Protein AF-A0A914FT24-F1 (afdb_monomer_lite)

Foldseek 3Di:
DQDQPVVLVVVVVVVLVVDPDAAEALADPVVPVVLVPDDDPDPVSSVVVSCVVLRSVRDSPFDQDPVRYTYSDPDPDQPPDDPVPDAAEAEAEDLADDPVVVVVSQVVVCVVNVHDDHPYYHYHHHDPPPPPPPPDD

Structure (mmCIF, N/CA/C/O backbone):
data_AF-A0A914FT24-F1
#
_entry.id   AF-A0A914FT24-F1
#
loop_
_atom_site.group_PDB
_atom_site.id
_atom_site.type_symbol
_atom_site.label_atom_id
_atom_site.label_alt_id
_atom_site.label_comp_id
_atom_site.label_asym_id
_atom_site.label_entity_id
_atom_site.label_seq_id
_atom_site.pdbx_PDB_ins_code
_atom_site.Cartn_x
_atom_site.Cartn_y
_atom_site.Cartn_z
_atom_site.occupancy
_atom_site.B_iso_or_equiv
_atom_site.auth_seq_id
_atom_site.auth_comp_id
_atom_site.auth_asym_id
_atom_site.auth_atom_id
_atom_site.pdbx_PDB_model_num
ATOM 1 N N . MET A 1 1 ? -2.247 25.755 1.744 1.00 36.09 1 MET A N 1
ATOM 2 C CA . MET A 1 1 ? -3.068 25.179 2.828 1.00 36.09 1 MET A CA 1
ATOM 3 C C . MET A 1 1 ? -4.403 24.777 2.229 1.00 36.09 1 MET A C 1
ATOM 5 O O . MET A 1 1 ? -5.307 25.594 2.138 1.00 36.09 1 MET A O 1
ATOM 9 N N . THR A 1 2 ? -4.480 23.563 1.699 1.00 44.38 2 THR A N 1
ATOM 10 C CA . THR A 1 2 ? -5.702 22.972 1.145 1.00 44.38 2 THR A CA 1
ATOM 11 C C . THR A 1 2 ? -6.556 22.490 2.312 1.00 44.38 2 THR A C 1
ATOM 13 O O . THR A 1 2 ? -6.083 21.727 3.151 1.00 44.38 2 THR A O 1
ATOM 16 N N . SER A 1 3 ? -7.787 22.988 2.427 1.00 48.66 3 SER A N 1
ATOM 17 C CA . SER A 1 3 ? -8.718 22.543 3.461 1.00 48.66 3 SER A CA 1
ATOM 18 C C . SER A 1 3 ? -9.094 21.090 3.187 1.00 48.66 3 SER A C 1
ATOM 20 O O . SER A 1 3 ? -9.824 20.817 2.233 1.00 48.66 3 SER A O 1
ATOM 22 N N . VAL A 1 4 ? -8.600 20.165 4.008 1.00 57.50 4 VAL A N 1
ATOM 23 C CA . VAL A 1 4 ? -9.110 18.791 4.053 1.00 57.50 4 VAL A CA 1
ATOM 24 C C . VAL A 1 4 ? -10.630 18.872 4.192 1.00 57.50 4 VAL A C 1
ATOM 26 O O . VAL A 1 4 ? -11.132 19.610 5.043 1.00 57.50 4 VAL A O 1
ATOM 29 N N . ASN A 1 5 ? -11.372 18.156 3.345 1.00 66.44 5 ASN A N 1
ATOM 30 C CA . ASN A 1 5 ? -12.823 18.054 3.477 1.00 66.44 5 ASN A CA 1
ATOM 31 C C . ASN A 1 5 ? -13.134 17.374 4.822 1.00 66.44 5 ASN A C 1
ATOM 33 O O . ASN A 1 5 ? -13.057 16.150 4.946 1.00 66.44 5 ASN A O 1
ATOM 37 N N . SER A 1 6 ? -13.419 18.186 5.846 1.00 72.31 6 SER A N 1
ATOM 38 C CA . SER A 1 6 ? -13.414 17.757 7.250 1.00 72.31 6 SER A CA 1
ATOM 39 C C . SER A 1 6 ? -14.386 16.609 7.517 1.00 72.31 6 SER A C 1
ATOM 41 O O . SER A 1 6 ? -14.079 15.709 8.292 1.00 72.31 6 SER A O 1
ATOM 43 N N . LYS A 1 7 ? -15.516 16.572 6.801 1.00 76.69 7 LYS A N 1
ATOM 44 C CA . LYS A 1 7 ? -16.532 15.523 6.940 1.00 76.69 7 LYS A CA 1
ATOM 45 C C . LYS A 1 7 ? -16.073 14.168 6.398 1.00 76.69 7 LYS A C 1
ATOM 47 O O . LYS A 1 7 ? -16.328 13.142 7.027 1.00 76.69 7 LYS A O 1
ATOM 52 N N . ALA A 1 8 ? -15.394 14.150 5.248 1.00 75.06 8 ALA A N 1
ATOM 53 C CA . ALA A 1 8 ? -14.873 12.912 4.662 1.00 75.06 8 ALA A CA 1
ATOM 54 C C . ALA A 1 8 ? -13.788 12.299 5.562 1.00 75.06 8 ALA A C 1
ATOM 56 O O . ALA A 1 8 ? -13.792 11.092 5.817 1.00 75.06 8 ALA A O 1
ATOM 57 N N . TRP A 1 9 ? -12.919 13.151 6.110 1.00 79.25 9 TRP A N 1
ATOM 58 C CA . TRP A 1 9 ? -11.898 12.756 7.075 1.00 79.25 9 TRP A CA 1
ATOM 59 C C . TRP A 1 9 ? -12.497 12.189 8.366 1.00 79.25 9 TRP A C 1
ATOM 61 O O . TRP A 1 9 ? -12.145 11.082 8.769 1.00 79.25 9 TRP A O 1
ATOM 71 N N . GLU A 1 10 ? -13.447 12.891 8.987 1.00 83.06 10 GLU A N 1
ATOM 72 C CA . GLU A 1 10 ? -14.115 12.426 10.210 1.00 83.06 10 GLU A CA 1
ATOM 73 C C . GLU A 1 10 ? -14.800 11.065 10.011 1.00 83.06 10 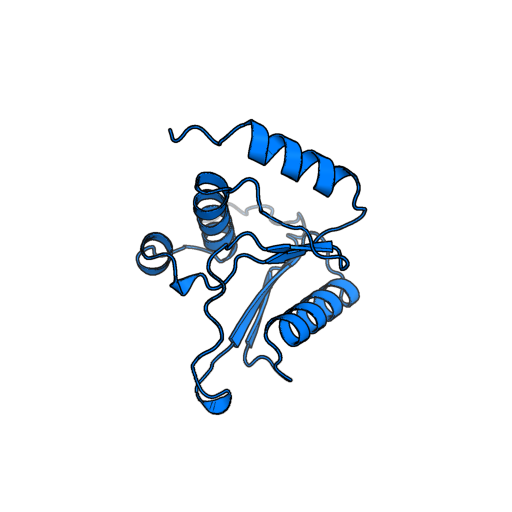GLU A C 1
ATOM 75 O O . GLU A 1 10 ? -14.657 10.165 10.843 1.00 83.06 10 GLU A O 1
ATOM 80 N N . SER A 1 11 ? -15.493 10.876 8.883 1.00 80.75 11 SER A N 1
ATOM 81 C CA . SER A 1 11 ? -16.145 9.606 8.543 1.00 80.75 11 SER A CA 1
ATOM 82 C C . SER A 1 11 ? -15.139 8.467 8.338 1.00 80.75 11 SER A C 1
ATOM 84 O O . SER A 1 11 ? -15.346 7.345 8.807 1.00 80.75 11 SER A O 1
ATOM 86 N N . LEU A 1 12 ? -14.012 8.734 7.669 1.00 80.75 12 LEU A N 1
ATOM 87 C CA . LEU A 1 12 ? -12.925 7.767 7.521 1.00 80.75 12 LEU A CA 1
ATOM 88 C C . LEU A 1 12 ? -12.329 7.372 8.876 1.00 80.75 12 LEU A C 1
ATOM 90 O O . LEU A 1 12 ? -12.271 6.186 9.194 1.00 80.75 12 LEU A O 1
ATOM 94 N N . VAL A 1 13 ? -11.954 8.352 9.697 1.00 83.81 13 VAL A N 1
ATOM 95 C CA . VAL A 1 13 ? -11.354 8.118 11.015 1.00 83.81 13 VAL A CA 1
ATOM 96 C C . VAL A 1 13 ? -12.292 7.319 11.918 1.00 83.81 13 VAL A C 1
ATOM 98 O O . VAL A 1 13 ? -11.846 6.394 12.592 1.00 83.81 13 VAL A O 1
ATOM 101 N N . ASN A 1 14 ? -13.593 7.619 11.919 1.00 84.44 14 ASN A N 1
ATOM 102 C CA . ASN A 1 14 ? -14.561 6.872 12.725 1.00 84.44 14 ASN A CA 1
ATOM 103 C C . ASN A 1 14 ? -14.667 5.398 12.306 1.00 84.44 14 ASN A C 1
ATOM 105 O O . ASN A 1 14 ? -14.775 4.533 13.172 1.00 84.44 14 ASN A O 1
ATOM 109 N N . ARG A 1 15 ? -14.573 5.095 11.004 1.00 80.56 15 ARG A N 1
ATOM 110 C CA . ARG A 1 15 ? -14.525 3.709 10.511 1.00 80.56 15 ARG A CA 1
ATOM 111 C C . ARG A 1 15 ? -13.232 3.017 10.933 1.00 80.56 15 ARG A C 1
ATOM 113 O O . ARG A 1 15 ? -13.290 1.923 11.485 1.00 80.56 15 ARG A O 1
ATOM 120 N N . LEU A 1 16 ? -12.086 3.675 10.767 1.00 82.88 16 LEU A N 1
ATOM 121 C CA . LEU A 1 16 ? -10.784 3.117 11.149 1.00 82.88 16 LEU A CA 1
ATOM 122 C C . LEU A 1 16 ? -10.671 2.842 12.652 1.00 82.88 16 LEU A C 1
ATOM 124 O O . LEU A 1 16 ? -10.126 1.817 13.039 1.00 82.88 16 LEU A O 1
ATOM 128 N N . LYS A 1 17 ? -11.249 3.700 13.501 1.00 85.06 17 LYS A N 1
ATOM 129 C CA . LYS A 1 17 ? -11.281 3.505 14.963 1.00 85.06 17 LYS A CA 1
ATOM 130 C C . LYS A 1 17 ? -11.984 2.221 15.403 1.00 85.06 17 LYS A C 1
ATOM 132 O O . LYS A 1 17 ? -11.715 1.741 16.498 1.00 85.06 17 LYS A O 1
ATOM 137 N N . SER A 1 18 ? -12.905 1.697 14.594 1.00 81.00 18 SER A N 1
ATOM 138 C CA . SER A 1 18 ? -13.594 0.439 14.901 1.00 81.00 18 SER A CA 1
ATOM 139 C C . SER A 1 18 ? -12.741 -0.802 14.618 1.00 81.00 18 SER A C 1
ATOM 141 O O . SER A 1 18 ? -13.092 -1.899 15.049 1.00 81.00 18 SER A O 1
ATOM 143 N N . LEU A 1 19 ? -11.618 -0.639 13.912 1.00 79.88 19 LEU A N 1
ATOM 144 C CA . LEU A 1 19 ? -10.743 -1.729 13.506 1.00 79.88 19 LEU A CA 1
ATOM 145 C C . LEU A 1 19 ? -9.606 -1.907 14.510 1.00 79.88 19 LEU A C 1
ATOM 147 O O . LEU A 1 19 ? -8.984 -0.943 14.951 1.00 79.88 19 LEU A O 1
ATOM 151 N N . LYS A 1 20 ? -9.295 -3.166 14.832 1.00 78.94 20 LYS A N 1
ATOM 152 C CA . LYS A 1 20 ? -8.115 -3.509 15.640 1.00 78.94 20 LYS A CA 1
ATOM 153 C C . LYS A 1 20 ? -6.813 -3.219 14.883 1.00 78.94 20 LYS A C 1
ATOM 155 O O . LYS A 1 20 ? -5.820 -2.836 15.490 1.00 78.94 20 LYS A O 1
ATOM 160 N N . SER A 1 21 ? -6.832 -3.416 13.570 1.00 73.25 21 SER A N 1
ATOM 161 C CA . SER A 1 21 ? -5.751 -3.110 12.640 1.00 73.25 21 SER A CA 1
ATOM 162 C C . SER A 1 21 ? -6.349 -2.841 11.261 1.00 73.25 21 SER A C 1
ATOM 164 O O . SER A 1 21 ? -7.445 -3.312 10.947 1.00 73.25 21 SER A O 1
ATOM 166 N N . PHE A 1 22 ? -5.646 -2.068 10.440 1.00 77.38 22 PHE A N 1
ATOM 167 C CA . PHE A 1 22 ? -6.028 -1.827 9.053 1.00 77.38 22 PHE A CA 1
ATOM 168 C C . PHE A 1 22 ? -4.782 -1.753 8.176 1.00 77.38 22 PHE A C 1
ATOM 170 O O . PHE A 1 22 ? -3.693 -1.435 8.653 1.00 77.38 22 PHE A O 1
ATOM 177 N N . ARG A 1 23 ? -4.951 -2.050 6.889 1.00 76.12 23 ARG A N 1
ATOM 178 C CA . ARG A 1 23 ? -3.906 -1.879 5.876 1.00 76.12 23 ARG A CA 1
ATOM 179 C C . ARG A 1 23 ? -4.179 -0.629 5.071 1.00 76.12 23 ARG A C 1
ATOM 181 O O . ARG A 1 23 ? -5.333 -0.315 4.788 1.00 76.12 23 ARG A O 1
ATOM 188 N N . LEU A 1 24 ? -3.115 0.051 4.676 1.00 78.62 24 LEU A N 1
ATOM 189 C CA . LEU A 1 24 ? -3.203 1.220 3.822 1.00 78.62 24 LEU A CA 1
ATOM 190 C C . LEU A 1 24 ? -2.662 0.887 2.438 1.00 78.62 24 LEU A C 1
ATOM 192 O O . LEU A 1 24 ? -1.475 0.612 2.292 1.00 78.62 24 LEU A O 1
ATOM 196 N N . HIS A 1 25 ? -3.530 0.926 1.434 1.00 77.56 25 HIS A N 1
ATOM 197 C CA . HIS A 1 25 ? -3.150 0.760 0.041 1.00 77.56 25 HIS A CA 1
ATOM 198 C C . HIS A 1 25 ? -3.125 2.133 -0.632 1.00 77.56 25 HIS A C 1
ATOM 200 O O . HIS A 1 25 ? -4.154 2.794 -0.790 1.00 77.56 25 HIS A O 1
ATOM 206 N N . THR A 1 26 ? -1.937 2.596 -1.013 1.00 75.06 26 THR A N 1
ATOM 207 C CA . THR A 1 26 ? -1.739 3.925 -1.613 1.00 75.06 26 THR A CA 1
ATOM 208 C C . THR A 1 26 ? -2.064 3.972 -3.108 1.00 75.06 26 THR A C 1
ATOM 210 O O . THR A 1 26 ? -2.069 5.051 -3.699 1.00 75.06 26 THR A O 1
ATOM 213 N N . GLY A 1 27 ? -2.384 2.827 -3.717 1.00 73.94 27 GLY A N 1
ATOM 214 C CA . GLY A 1 27 ? -2.630 2.704 -5.152 1.00 73.94 27 GLY A CA 1
ATOM 215 C C . GLY A 1 27 ? -1.348 2.808 -5.977 1.00 73.94 27 GLY A C 1
ATOM 216 O O . GLY A 1 27 ? -0.233 2.785 -5.455 1.00 73.94 27 GLY A O 1
ATOM 217 N N . ASN A 1 28 ? -1.503 2.948 -7.293 1.00 75.25 28 ASN A N 1
ATOM 218 C CA . ASN A 1 28 ? -0.365 3.141 -8.182 1.00 75.25 28 ASN A CA 1
ATOM 219 C C . ASN A 1 28 ? 0.223 4.553 -8.010 1.00 75.25 28 ASN A C 1
ATOM 221 O O . ASN A 1 28 ? -0.271 5.526 -8.582 1.00 75.25 28 ASN A O 1
ATOM 225 N N . ILE A 1 29 ? 1.316 4.666 -7.253 1.00 74.69 29 ILE A N 1
ATOM 226 C CA . ILE A 1 29 ? 2.039 5.930 -7.035 1.00 74.69 29 ILE A CA 1
ATOM 227 C C . ILE A 1 29 ? 2.514 6.588 -8.338 1.00 74.69 29 ILE A C 1
ATOM 229 O O . ILE A 1 29 ? 2.644 7.812 -8.398 1.00 74.69 29 ILE A O 1
ATOM 233 N N . ASN A 1 30 ? 2.681 5.818 -9.420 1.00 73.62 30 ASN A N 1
ATOM 234 C CA . ASN A 1 30 ? 3.015 6.380 -10.724 1.00 73.62 30 ASN A CA 1
ATOM 235 C C . ASN A 1 30 ? 1.878 7.217 -11.321 1.00 73.62 30 ASN A C 1
ATOM 237 O O . ASN A 1 30 ? 2.119 7.951 -12.274 1.00 73.62 30 ASN A O 1
ATOM 241 N N . ASN A 1 31 ? 0.664 7.187 -10.778 1.00 76.38 31 ASN A N 1
ATOM 242 C CA . ASN A 1 31 ? -0.418 8.063 -11.227 1.00 76.38 31 ASN A CA 1
ATOM 243 C C . ASN A 1 31 ? -0.286 9.506 -10.703 1.00 76.38 31 ASN A C 1
ATOM 245 O O . ASN A 1 31 ? -1.038 10.386 -11.130 1.00 76.38 31 ASN A O 1
ATOM 249 N N . TYR A 1 32 ? 0.700 9.777 -9.841 1.00 80.06 32 TYR A N 1
ATOM 250 C CA . TYR A 1 32 ? 0.922 11.078 -9.213 1.00 80.06 32 TYR A CA 1
ATOM 251 C C . TYR A 1 32 ? 2.221 11.704 -9.732 1.00 80.06 32 TYR A C 1
ATOM 253 O O . TYR A 1 32 ? 3.328 11.311 -9.364 1.00 80.06 32 TYR A O 1
ATOM 261 N N . VAL A 1 33 ? 2.089 12.689 -10.628 1.00 82.38 33 VAL A N 1
ATOM 262 C CA . VAL A 1 33 ? 3.232 13.351 -11.289 1.00 82.38 33 VAL A CA 1
ATOM 263 C C . VAL A 1 33 ? 4.167 14.014 -10.274 1.00 82.38 33 VAL A C 1
ATOM 265 O O . VAL A 1 33 ? 5.383 13.909 -10.417 1.00 82.38 33 VAL A O 1
ATOM 268 N N . GLU A 1 34 ? 3.624 14.638 -9.228 1.00 84.69 34 GLU A N 1
ATOM 269 C CA . GLU A 1 34 ? 4.418 15.252 -8.156 1.00 84.69 34 GLU A CA 1
ATOM 270 C C . GLU A 1 34 ? 5.300 14.255 -7.393 1.00 84.69 34 GLU A C 1
ATOM 272 O O . GLU A 1 34 ? 6.433 14.594 -7.052 1.00 84.69 34 GLU A O 1
ATOM 277 N N . LEU A 1 35 ? 4.829 13.019 -7.187 1.00 85.38 35 LEU A N 1
ATOM 278 C CA . LEU A 1 35 ? 5.619 11.967 -6.545 1.00 85.38 35 LEU A CA 1
ATOM 279 C C . LEU A 1 35 ? 6.708 11.457 -7.493 1.00 85.38 35 LEU A C 1
ATOM 281 O O . LEU A 1 35 ? 7.855 11.315 -7.084 1.00 85.38 35 LEU A O 1
ATOM 285 N N . LYS A 1 36 ? 6.388 11.278 -8.782 1.00 82.12 36 LYS A N 1
ATOM 286 C CA . LYS A 1 36 ? 7.357 10.828 -9.799 1.00 82.12 36 LYS A CA 1
ATOM 287 C C . LYS A 1 36 ? 8.514 11.803 -10.023 1.00 82.12 36 LYS A C 1
ATOM 289 O O . LYS A 1 36 ? 9.623 11.379 -10.332 1.00 82.12 36 LYS A O 1
ATOM 294 N N . MET A 1 37 ? 8.257 13.105 -9.912 1.00 83.25 37 MET A N 1
ATOM 295 C CA . MET A 1 37 ? 9.263 14.141 -10.174 1.00 83.25 37 MET A CA 1
ATOM 296 C C . MET A 1 37 ? 10.129 14.467 -8.952 1.00 83.25 37 MET A C 1
ATOM 298 O O . MET A 1 37 ? 11.167 15.120 -9.091 1.00 83.25 37 MET A O 1
ATOM 302 N N . LYS A 1 38 ? 9.724 14.033 -7.755 1.00 86.06 38 LYS A N 1
ATOM 303 C CA . LYS A 1 38 ? 10.447 14.312 -6.518 1.00 86.06 38 LYS A CA 1
ATOM 304 C C . LYS A 1 38 ? 11.505 13.236 -6.261 1.00 86.06 38 LYS A C 1
ATOM 306 O O . LYS A 1 38 ? 11.254 12.042 -6.370 1.00 86.06 38 LYS A O 1
ATOM 311 N N . ARG A 1 39 ? 12.710 13.666 -5.878 1.00 84.44 39 ARG A N 1
ATOM 312 C CA . ARG A 1 39 ? 13.729 12.769 -5.317 1.00 84.44 39 ARG A CA 1
ATOM 313 C C . ARG A 1 39 ? 13.532 12.686 -3.811 1.00 84.44 39 ARG A C 1
ATOM 315 O O . ARG A 1 39 ? 13.693 13.695 -3.127 1.00 84.44 39 ARG A O 1
ATOM 322 N N . PHE A 1 40 ? 13.196 11.501 -3.322 1.00 86.19 40 PHE A N 1
ATOM 323 C CA . PHE A 1 40 ? 13.075 11.224 -1.894 1.00 86.19 40 PHE A CA 1
ATOM 324 C C . PHE A 1 40 ? 14.411 10.752 -1.330 1.00 86.19 40 PHE A C 1
ATOM 326 O O . PHE A 1 40 ? 15.142 10.009 -1.985 1.00 86.19 40 PHE A O 1
ATOM 333 N N . LYS A 1 41 ? 14.733 11.195 -0.115 1.00 83.88 41 LYS A N 1
ATOM 334 C CA . LYS A 1 41 ? 15.938 10.774 0.607 1.00 83.88 41 LYS A CA 1
ATOM 335 C C . LYS A 1 41 ? 15.772 9.389 1.230 1.00 83.88 41 LYS A C 1
ATOM 337 O O . LYS A 1 41 ? 16.763 8.692 1.416 1.00 83.88 41 LYS A O 1
ATOM 342 N N . SER A 1 42 ? 14.537 8.997 1.541 1.00 83.62 42 SER A N 1
ATOM 343 C CA . SER A 1 42 ? 14.196 7.695 2.113 1.00 83.62 42 SER A CA 1
ATOM 344 C C . SER A 1 42 ? 12.808 7.228 1.664 1.00 83.62 42 SER A C 1
ATOM 346 O O . SER A 1 42 ? 11.977 8.027 1.227 1.00 83.62 42 SER A O 1
ATOM 348 N N . SER A 1 43 ? 12.541 5.926 1.808 1.00 81.25 43 SER A N 1
ATOM 349 C CA . SER A 1 43 ? 11.214 5.343 1.556 1.00 81.25 43 SER A CA 1
ATOM 350 C C . SER A 1 43 ? 10.147 5.917 2.497 1.00 81.25 43 SER A C 1
ATOM 352 O O . SER A 1 43 ? 8.995 6.068 2.103 1.00 81.25 43 SER A O 1
ATOM 354 N N . SER A 1 44 ? 10.517 6.280 3.725 1.00 82.44 44 SER A N 1
ATOM 355 C CA . SER A 1 44 ? 9.603 6.870 4.705 1.00 82.44 44 SER A CA 1
ATOM 356 C C . SER A 1 44 ? 9.208 8.301 4.300 1.00 82.44 44 SER A C 1
ATOM 358 O O . SER A 1 44 ? 8.046 8.676 4.433 1.00 82.44 44 SER A O 1
ATOM 360 N N . GLU A 1 45 ? 10.130 9.085 3.719 1.00 86.56 45 GLU A N 1
ATOM 361 C CA . GLU A 1 45 ? 9.806 10.401 3.140 1.00 86.56 45 GLU A CA 1
ATOM 362 C C . GLU A 1 45 ? 8.856 10.275 1.935 1.00 86.56 45 GLU A C 1
ATOM 364 O O . GLU A 1 45 ? 7.923 11.067 1.790 1.00 86.56 45 GLU A O 1
ATOM 369 N N . GLU A 1 46 ? 9.081 9.274 1.078 1.00 86.06 46 GLU A N 1
ATOM 370 C CA . GLU A 1 46 ? 8.191 8.950 -0.044 1.00 86.06 46 GLU A CA 1
ATOM 371 C C . GLU A 1 46 ? 6.787 8.580 0.446 1.00 86.06 46 GLU A C 1
ATOM 373 O O . GLU A 1 46 ? 5.803 9.089 -0.093 1.00 86.06 46 GLU A O 1
ATOM 378 N N . LEU A 1 47 ? 6.688 7.755 1.496 1.00 85.44 47 LEU A N 1
ATOM 379 C CA . LEU A 1 47 ? 5.411 7.391 2.103 1.00 85.44 47 LEU A CA 1
ATOM 380 C C . LEU A 1 47 ? 4.677 8.629 2.623 1.00 85.44 47 LEU A C 1
ATOM 382 O O . LEU A 1 47 ? 3.523 8.827 2.260 1.00 85.44 47 LEU A O 1
ATOM 386 N N . VAL A 1 48 ? 5.332 9.485 3.414 1.00 87.75 48 VAL A N 1
ATOM 387 C CA . VAL A 1 48 ? 4.712 10.714 3.948 1.00 87.75 48 VAL A CA 1
ATOM 388 C C . VAL A 1 48 ? 4.193 11.601 2.819 1.00 87.75 48 VAL A C 1
ATOM 390 O O . VAL A 1 48 ? 3.033 12.006 2.843 1.00 87.75 48 VAL A O 1
ATOM 393 N N . ALA A 1 49 ? 5.005 11.838 1.787 1.00 88.44 49 ALA A N 1
ATOM 394 C CA . ALA A 1 49 ? 4.573 12.635 0.645 1.00 88.44 49 ALA A CA 1
ATOM 395 C C . ALA A 1 49 ? 3.402 11.985 -0.104 1.00 88.44 49 ALA A C 1
ATOM 397 O O . ALA A 1 49 ? 2.481 12.680 -0.524 1.00 88.44 49 ALA A O 1
ATOM 398 N N . CYS A 1 50 ? 3.404 10.659 -0.254 1.00 86.19 50 CYS A N 1
ATOM 399 C CA . CYS A 1 50 ? 2.281 9.938 -0.837 1.00 86.19 50 CYS A CA 1
ATOM 400 C C . CYS A 1 50 ? 1.001 10.152 -0.019 1.00 86.19 50 CYS A C 1
ATOM 402 O O . CYS A 1 50 ? -0.035 10.503 -0.582 1.00 86.19 50 CYS A O 1
ATOM 404 N N . LEU A 1 51 ? 1.079 10.016 1.306 1.00 86.38 51 LEU A N 1
ATOM 405 C CA . LEU A 1 51 ? -0.048 10.242 2.206 1.00 86.38 51 LEU A CA 1
ATOM 406 C C . LEU A 1 51 ? -0.573 11.673 2.133 1.00 86.38 51 LEU A C 1
ATOM 408 O O . LEU A 1 51 ? -1.783 11.851 2.059 1.00 86.38 51 LEU A O 1
ATOM 412 N N . ASP A 1 52 ? 0.298 12.679 2.079 1.00 87.19 52 ASP A N 1
ATOM 413 C CA . ASP A 1 52 ? -0.112 14.081 1.950 1.00 87.19 52 ASP A CA 1
ATOM 414 C C . ASP A 1 52 ? -0.939 14.319 0.678 1.00 87.19 52 ASP A C 1
ATOM 416 O O . ASP A 1 52 ? -1.983 14.981 0.711 1.00 87.19 52 ASP A O 1
ATOM 420 N N . VAL A 1 53 ? -0.503 13.743 -0.446 1.00 84.19 53 VAL A N 1
ATOM 421 C CA . VAL A 1 53 ? -1.188 13.855 -1.741 1.00 84.19 53 VAL A CA 1
ATOM 422 C C . VAL A 1 53 ? -2.534 13.137 -1.719 1.00 84.19 53 VAL A C 1
ATOM 424 O O . VAL A 1 53 ? -3.544 13.693 -2.161 1.00 84.19 53 VAL A O 1
ATOM 427 N N . GLN A 1 54 ? -2.573 11.919 -1.181 1.00 80.88 54 GLN A N 1
ATOM 428 C CA . GLN A 1 54 ? -3.805 11.141 -1.075 1.00 80.88 54 GLN A CA 1
ATOM 429 C C . GLN A 1 54 ? -4.803 11.801 -0.120 1.00 80.88 54 GLN A C 1
ATOM 431 O O . GLN A 1 54 ? -5.978 11.962 -0.450 1.00 80.88 54 GLN A O 1
ATOM 436 N N . PHE A 1 55 ? -4.334 12.243 1.048 1.00 79.88 55 PHE A N 1
ATOM 437 C CA . PHE A 1 55 ? -5.181 12.847 2.067 1.00 79.88 55 PHE A CA 1
ATOM 438 C C . PHE A 1 55 ? -5.712 14.226 1.667 1.00 79.88 55 PHE A C 1
ATOM 440 O O . PHE A 1 55 ? -6.851 14.568 1.991 1.00 79.88 55 PHE A O 1
ATOM 447 N N . SER A 1 56 ? -4.950 14.985 0.877 1.00 79.56 56 SER A N 1
ATOM 448 C CA . SER A 1 56 ? -5.419 16.248 0.294 1.00 79.56 56 SER A CA 1
ATOM 449 C C . SER A 1 56 ? -6.575 16.064 -0.697 1.00 79.56 56 SER A C 1
ATOM 451 O O . SER A 1 56 ? -7.332 17.007 -0.920 1.00 79.56 56 SER A O 1
ATOM 453 N N . ASN A 1 57 ? -6.733 14.866 -1.268 1.00 74.56 57 ASN A N 1
ATOM 454 C CA . ASN A 1 57 ? -7.736 14.539 -2.285 1.00 74.56 57 ASN A CA 1
ATOM 455 C C . ASN A 1 57 ? -8.764 13.498 -1.802 1.00 74.56 57 ASN A C 1
ATOM 457 O O . ASN A 1 57 ? -9.395 12.823 -2.619 1.00 74.56 57 ASN A O 1
ATOM 461 N N . LEU A 1 58 ? -8.946 13.359 -0.481 1.00 74.38 58 LEU A N 1
ATOM 462 C CA . LEU A 1 58 ? -9.908 12.414 0.091 1.00 74.38 58 LEU A CA 1
ATOM 463 C C . LEU A 1 58 ? -11.315 12.658 -0.444 1.00 74.38 58 LEU A C 1
ATOM 465 O O . LEU A 1 58 ? -11.872 13.751 -0.317 1.00 74.38 58 LEU A O 1
ATOM 469 N N . ASN A 1 59 ? -11.916 11.593 -0.963 1.00 71.88 59 ASN A N 1
ATOM 470 C CA . ASN A 1 59 ? -13.319 11.579 -1.333 1.00 71.88 59 ASN A CA 1
ATOM 471 C C . ASN A 1 59 ? -14.161 10.893 -0.241 1.00 71.88 59 ASN A C 1
ATOM 473 O O . ASN A 1 59 ? -13.686 10.047 0.516 1.00 71.88 59 ASN A O 1
ATOM 477 N N . GLU A 1 60 ? -15.437 11.256 -0.160 1.00 67.69 60 GLU A N 1
ATOM 478 C CA . GLU A 1 60 ? -16.390 10.688 0.806 1.00 67.69 60 GLU A CA 1
ATOM 479 C C . GLU A 1 60 ? -16.752 9.215 0.531 1.00 67.69 60 GLU A C 1
ATOM 481 O O . GLU A 1 60 ? -17.217 8.511 1.425 1.00 67.69 60 GLU A O 1
ATOM 486 N N . ASN A 1 61 ? -16.472 8.731 -0.681 1.00 69.50 61 ASN A N 1
ATOM 487 C CA . ASN A 1 61 ? -16.736 7.368 -1.139 1.00 69.50 61 ASN A CA 1
ATOM 488 C C . ASN A 1 61 ? -15.582 6.396 -0.864 1.00 69.50 61 ASN A C 1
ATOM 490 O O . ASN A 1 61 ? -15.653 5.247 -1.298 1.00 69.50 61 ASN A O 1
ATOM 494 N N . ILE A 1 62 ? -14.533 6.818 -0.152 1.00 73.75 62 ILE A N 1
ATOM 495 C CA . ILE A 1 62 ? -13.426 5.941 0.221 1.00 73.75 62 ILE A CA 1
ATOM 496 C C . ILE A 1 62 ? -13.974 4.817 1.090 1.00 73.75 62 ILE A C 1
ATOM 498 O O . ILE A 1 62 ? -14.565 5.059 2.151 1.00 73.75 62 ILE A O 1
ATOM 502 N N . LYS A 1 63 ? -13.797 3.586 0.614 1.00 71.19 63 LYS A N 1
ATOM 503 C CA . LYS A 1 63 ? -14.246 2.372 1.288 1.00 71.19 63 LYS A CA 1
ATOM 504 C C . LYS A 1 63 ? -13.068 1.718 1.991 1.00 71.19 63 LYS A C 1
ATOM 506 O O . LYS A 1 63 ? -11.958 1.674 1.469 1.00 71.19 63 LYS A O 1
ATOM 511 N N . VAL A 1 64 ? -13.349 1.193 3.176 1.00 77.19 64 VAL A N 1
ATOM 512 C CA . VAL A 1 64 ? -12.518 0.158 3.781 1.00 77.19 64 VAL A CA 1
ATOM 513 C C . VAL A 1 64 ? -13.150 -1.163 3.368 1.00 77.19 64 VAL A C 1
ATOM 515 O O . VAL A 1 64 ? -14.360 -1.329 3.526 1.00 77.19 64 VAL A O 1
ATOM 518 N N . SER A 1 65 ? -12.365 -2.051 2.773 1.00 74.06 65 SER A N 1
ATOM 519 C CA . SER A 1 65 ? -12.821 -3.390 2.398 1.00 74.06 65 SER A CA 1
ATOM 520 C C . SER A 1 65 ? -13.073 -4.256 3.636 1.00 74.06 65 SER A C 1
ATOM 522 O O . SER A 1 65 ? -12.563 -3.976 4.723 1.00 74.06 65 SER A O 1
ATOM 524 N N . ASP A 1 66 ? -13.823 -5.346 3.464 1.00 72.38 66 ASP A N 1
ATOM 525 C CA . ASP A 1 66 ? -14.166 -6.276 4.551 1.00 72.38 66 ASP A CA 1
ATOM 526 C C . ASP A 1 66 ? -12.929 -6.912 5.208 1.00 72.38 66 ASP A C 1
ATOM 528 O O . ASP A 1 66 ? -12.974 -7.327 6.365 1.00 72.38 66 ASP A O 1
ATOM 532 N N . ASN A 1 67 ? -11.796 -6.948 4.497 1.00 70.19 67 ASN A N 1
ATOM 533 C CA . ASN A 1 67 ? -10.522 -7.436 5.021 1.00 70.19 67 ASN A CA 1
ATOM 534 C C . ASN A 1 67 ? -9.726 -6.360 5.800 1.00 70.19 67 ASN A C 1
ATOM 536 O O . ASN A 1 67 ? -8.587 -6.614 6.191 1.00 70.19 67 ASN A O 1
ATOM 540 N N . GLY A 1 68 ? -10.291 -5.165 6.010 1.00 73.44 68 GLY A N 1
ATOM 541 C CA . GLY A 1 68 ? -9.647 -4.060 6.722 1.00 73.44 68 GLY A CA 1
ATOM 542 C C . GLY A 1 68 ? -8.640 -3.266 5.886 1.00 73.44 68 GLY A C 1
ATOM 543 O O . GLY A 1 68 ? -7.820 -2.546 6.454 1.00 73.44 68 GLY A O 1
ATOM 544 N N . THR A 1 69 ? -8.659 -3.383 4.555 1.00 76.38 69 THR A N 1
ATOM 545 C CA . THR A 1 69 ? -7.779 -2.594 3.676 1.00 76.38 69 THR A CA 1
ATOM 546 C C . THR A 1 69 ? -8.473 -1.310 3.245 1.00 76.38 69 THR A C 1
ATOM 548 O O . THR A 1 69 ? -9.564 -1.332 2.673 1.00 76.38 69 THR A O 1
ATOM 551 N N . LEU A 1 70 ? -7.823 -0.187 3.530 1.00 80.62 70 LEU A N 1
ATOM 552 C CA . LEU A 1 70 ? -8.191 1.146 3.092 1.00 80.62 70 LEU A CA 1
ATOM 553 C C . LEU A 1 70 ? -7.434 1.480 1.806 1.00 80.62 70 LEU A C 1
ATOM 555 O O . LEU A 1 70 ? -6.228 1.729 1.843 1.00 80.62 70 LEU A O 1
ATOM 559 N N . LEU A 1 71 ? -8.154 1.532 0.689 1.00 77.00 71 LEU A N 1
ATOM 560 C CA . LEU A 1 71 ? -7.618 2.030 -0.571 1.00 77.00 71 LEU A CA 1
ATOM 561 C C . LEU A 1 71 ? -7.759 3.556 -0.614 1.00 77.00 71 LEU A C 1
ATOM 563 O O . LEU A 1 71 ? -8.869 4.089 -0.624 1.00 77.00 71 LEU A O 1
ATOM 567 N N . LEU A 1 72 ? -6.629 4.263 -0.610 1.00 74.00 72 LEU A N 1
ATOM 568 C CA . LEU A 1 72 ? -6.609 5.727 -0.671 1.00 74.00 72 LEU A CA 1
ATOM 569 C C . LEU A 1 72 ? -6.750 6.272 -2.095 1.00 74.00 72 LEU A C 1
ATOM 571 O O . LEU A 1 72 ? -7.212 7.398 -2.274 1.00 74.00 72 LEU A O 1
ATOM 575 N N . SER A 1 73 ? -6.384 5.479 -3.102 1.00 67.44 73 SER A N 1
ATOM 576 C CA . SER A 1 73 ? -6.499 5.876 -4.502 1.00 67.44 73 SER A CA 1
ATOM 577 C C . SER A 1 73 ? -7.906 5.605 -5.031 1.00 67.44 73 SER A C 1
ATOM 579 O O . SER A 1 73 ? -8.388 4.482 -5.003 1.00 67.44 73 SER A O 1
ATOM 581 N N . ALA A 1 74 ? -8.553 6.627 -5.594 1.00 56.38 74 ALA A N 1
ATOM 582 C CA . ALA A 1 74 ? -9.752 6.441 -6.420 1.00 56.38 74 ALA A CA 1
ATOM 583 C C . ALA A 1 74 ? -9.421 5.989 -7.856 1.00 56.38 74 ALA A C 1
ATOM 585 O O . ALA A 1 74 ? -10.325 5.705 -8.639 1.00 56.38 74 ALA A O 1
ATOM 586 N N . LYS A 1 75 ? -8.132 5.993 -8.215 1.00 55.66 75 LYS A N 1
ATOM 587 C CA . LYS A 1 75 ? -7.605 5.620 -9.526 1.00 55.66 75 LYS A CA 1
ATOM 588 C C . LYS A 1 75 ? -6.981 4.235 -9.421 1.00 55.66 75 LYS A C 1
ATOM 590 O O . LYS A 1 75 ? -5.755 4.112 -9.398 1.00 55.66 75 LYS A O 1
ATOM 595 N N . ASP A 1 76 ? -7.822 3.221 -9.285 1.00 56.66 76 ASP A N 1
ATOM 596 C CA . ASP A 1 76 ? -7.426 1.887 -9.718 1.00 56.66 76 ASP A CA 1
ATOM 597 C C . ASP A 1 76 ? -7.541 1.880 -11.232 1.00 56.66 76 ASP A C 1
ATOM 599 O O . ASP A 1 76 ? -8.619 1.698 -11.799 1.00 56.66 76 ASP A O 1
ATOM 603 N N . ASP A 1 77 ? -6.419 2.150 -11.889 1.00 59.66 77 ASP A N 1
ATOM 604 C CA . ASP A 1 77 ? -6.294 1.708 -13.263 1.00 59.66 77 ASP A CA 1
ATOM 605 C C . ASP A 1 77 ? -6.052 0.198 -13.194 1.00 59.66 77 ASP A C 1
ATOM 607 O O . ASP A 1 77 ? -5.115 -0.226 -12.505 1.00 59.66 77 ASP A O 1
ATOM 611 N N . PRO A 1 78 ? -6.882 -0.629 -13.853 1.00 61.78 78 PRO A N 1
ATOM 612 C CA . PRO A 1 78 ? -6.587 -2.047 -13.957 1.00 61.78 78 PRO A CA 1
ATOM 613 C C . PRO A 1 78 ? -5.174 -2.212 -14.519 1.00 61.78 78 PRO A C 1
ATOM 615 O O . PRO A 1 78 ? -4.745 -1.423 -15.363 1.00 61.78 78 PRO A O 1
ATOM 618 N N . LEU A 1 79 ? -4.444 -3.228 -14.055 1.00 64.69 79 LEU A N 1
ATOM 619 C CA . LEU A 1 79 ? -3.165 -3.592 -14.656 1.00 64.69 79 LEU A CA 1
ATOM 620 C C . LEU A 1 79 ? -3.422 -3.919 -16.136 1.00 64.69 79 LEU A C 1
ATOM 622 O O . LEU A 1 79 ? -3.988 -4.956 -16.463 1.00 64.69 79 LEU A O 1
ATOM 626 N N . THR A 1 80 ? -3.083 -2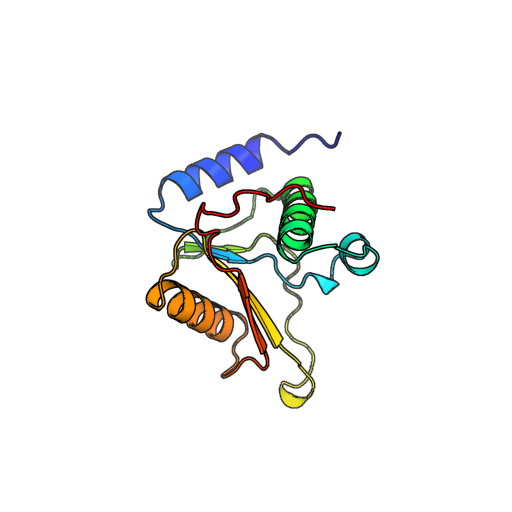.987 -17.028 1.00 71.94 80 THR A N 1
ATOM 627 C CA . THR A 1 80 ? -3.324 -3.105 -18.477 1.00 71.94 80 THR A CA 1
ATOM 628 C C . THR A 1 80 ? -2.167 -3.766 -19.220 1.00 71.94 80 THR A C 1
ATOM 630 O O . THR A 1 80 ? -2.268 -3.998 -20.423 1.00 71.94 80 THR A O 1
ATOM 633 N N . HIS A 1 81 ? -1.069 -4.039 -18.521 1.00 75.75 81 HIS A N 1
ATOM 634 C CA . HIS A 1 81 ? 0.124 -4.675 -19.064 1.00 75.75 81 HIS A CA 1
ATOM 635 C C . HIS A 1 81 ? 0.115 -6.171 -18.759 1.00 75.75 81 HIS A C 1
ATOM 637 O O . HIS A 1 81 ? -0.381 -6.585 -17.708 1.00 75.75 81 HIS A O 1
ATOM 643 N N . ASP A 1 82 ? 0.699 -6.962 -19.659 1.00 81.38 82 ASP A N 1
ATOM 644 C CA . ASP A 1 82 ? 0.920 -8.384 -19.415 1.00 81.38 82 ASP A CA 1
ATOM 645 C C . ASP A 1 82 ? 1.789 -8.575 -18.169 1.00 81.38 82 ASP A C 1
ATOM 647 O O . ASP A 1 82 ? 2.706 -7.797 -17.892 1.00 81.38 82 ASP A O 1
ATOM 651 N N . ARG A 1 83 ? 1.493 -9.624 -17.394 1.00 83.31 83 ARG A N 1
ATOM 652 C CA . ARG A 1 83 ? 2.157 -9.874 -16.108 1.00 83.31 83 ARG A CA 1
ATOM 653 C C . ARG A 1 83 ? 3.680 -9.950 -16.239 1.00 83.31 83 ARG A C 1
ATOM 655 O O . ARG A 1 83 ? 4.375 -9.472 -15.343 1.00 83.31 83 ARG A O 1
ATOM 662 N N . ASP A 1 84 ? 4.172 -10.518 -17.334 1.00 85.12 84 ASP A N 1
ATOM 663 C CA . ASP A 1 84 ? 5.602 -10.712 -17.596 1.00 85.12 84 ASP A CA 1
ATOM 664 C C . ASP A 1 84 ? 6.352 -9.392 -17.856 1.00 85.12 84 ASP A C 1
ATOM 666 O O . ASP A 1 84 ? 7.567 -9.326 -17.667 1.00 85.12 84 ASP A O 1
ATOM 670 N N . ASP A 1 85 ? 5.634 -8.322 -18.213 1.00 86.00 85 ASP A N 1
ATOM 671 C CA . ASP A 1 85 ? 6.197 -6.986 -18.445 1.00 86.00 85 ASP A CA 1
ATOM 672 C C . ASP A 1 85 ? 6.188 -6.106 -17.182 1.00 86.00 85 ASP A C 1
ATOM 674 O O . ASP A 1 85 ? 6.700 -4.981 -17.181 1.00 86.00 85 ASP A O 1
ATOM 678 N N . LEU A 1 86 ? 5.597 -6.595 -16.089 1.00 82.56 86 LEU A N 1
ATOM 679 C CA . LEU A 1 86 ? 5.467 -5.859 -14.840 1.00 82.56 86 LEU A CA 1
ATOM 680 C C . LEU A 1 86 ? 6.574 -6.229 -13.855 1.00 82.56 86 LEU A C 1
ATOM 682 O O . LEU A 1 86 ? 6.816 -7.395 -13.558 1.00 82.56 86 LEU A O 1
ATOM 686 N N . LYS A 1 87 ? 7.186 -5.198 -13.268 1.00 86.25 87 LYS A N 1
ATOM 687 C CA . LYS A 1 87 ? 8.003 -5.329 -12.061 1.00 86.25 87 LYS A CA 1
ATOM 688 C C . LYS A 1 87 ? 7.255 -4.724 -10.880 1.00 86.25 87 LYS A C 1
ATOM 690 O O . LYS A 1 87 ? 7.104 -3.505 -10.798 1.00 86.25 87 LYS A O 1
ATOM 695 N N . ILE A 1 88 ? 6.822 -5.575 -9.960 1.00 84.94 88 ILE A N 1
ATOM 696 C CA . ILE A 1 88 ? 6.096 -5.205 -8.752 1.00 84.94 88 ILE A CA 1
ATOM 697 C C . ILE A 1 88 ? 7.085 -5.131 -7.586 1.00 84.94 88 ILE A C 1
ATOM 699 O O . ILE A 1 88 ? 7.758 -6.104 -7.238 1.00 84.94 88 ILE A O 1
ATOM 703 N N . THR A 1 89 ? 7.158 -3.955 -6.961 1.00 87.38 89 THR A N 1
ATOM 704 C CA . THR A 1 89 ? 7.933 -3.727 -5.738 1.00 87.38 89 THR A CA 1
ATOM 705 C C . THR A 1 89 ? 6.982 -3.432 -4.583 1.00 87.38 89 THR A C 1
ATOM 707 O O . THR A 1 89 ? 6.270 -2.430 -4.616 1.00 87.38 89 THR A O 1
ATOM 710 N N . LEU A 1 90 ? 7.009 -4.261 -3.538 1.00 86.75 90 LEU A N 1
ATOM 711 C CA . LEU A 1 90 ? 6.308 -4.006 -2.280 1.00 86.75 90 LEU A CA 1
ATOM 712 C C . LEU A 1 90 ? 7.274 -3.393 -1.259 1.00 86.75 90 LEU A C 1
ATOM 714 O O . LEU A 1 90 ? 8.358 -3.931 -1.031 1.00 86.75 90 LEU A O 1
ATOM 718 N N . LYS A 1 91 ? 6.869 -2.291 -0.618 1.00 87.50 91 LYS A N 1
ATOM 719 C CA . LYS A 1 91 ? 7.580 -1.694 0.521 1.00 87.50 91 LYS A CA 1
ATOM 720 C C . LYS A 1 91 ? 6.740 -1.856 1.786 1.00 87.50 91 LYS A C 1
ATOM 722 O O . LYS A 1 91 ? 5.617 -1.360 1.830 1.00 87.50 91 LYS A O 1
ATOM 727 N N . VAL A 1 92 ? 7.272 -2.539 2.794 1.00 85.00 92 VAL A N 1
ATOM 728 C CA . VAL A 1 92 ? 6.601 -2.777 4.079 1.00 85.00 92 VAL A CA 1
ATOM 729 C C . VAL A 1 92 ? 7.322 -1.986 5.162 1.00 85.00 92 VAL A C 1
ATOM 731 O O . VAL A 1 92 ? 8.515 -2.184 5.372 1.00 85.00 92 VAL A O 1
ATOM 734 N N . PHE A 1 93 ? 6.593 -1.102 5.840 1.00 84.19 93 PHE A N 1
ATOM 735 C CA . PHE A 1 93 ? 7.106 -0.277 6.932 1.00 84.19 93 PHE A CA 1
ATOM 736 C C . PHE A 1 93 ? 6.635 -0.854 8.260 1.00 84.19 93 PHE A C 1
ATOM 738 O O . PHE A 1 93 ? 5.434 -0.868 8.534 1.00 84.19 93 PHE A O 1
ATOM 745 N N . LEU A 1 94 ? 7.569 -1.362 9.058 1.00 78.00 94 LEU A N 1
ATOM 746 C CA . LEU A 1 94 ? 7.271 -2.069 10.295 1.00 78.00 94 LEU A CA 1
ATOM 747 C C . LEU A 1 94 ? 7.499 -1.155 11.496 1.00 78.00 94 LEU A C 1
ATOM 749 O O . LEU A 1 94 ? 8.599 -0.653 11.707 1.00 78.00 94 LEU A O 1
ATOM 753 N N . ASN A 1 95 ? 6.462 -0.973 12.313 1.00 77.50 95 ASN A N 1
ATOM 754 C CA . ASN A 1 95 ? 6.606 -0.314 13.613 1.00 77.50 95 ASN A CA 1
ATOM 755 C C . ASN A 1 95 ? 7.198 -1.262 14.670 1.00 77.50 95 ASN A C 1
ATOM 757 O O . ASN A 1 95 ? 7.874 -0.828 15.594 1.00 77.50 95 ASN A O 1
ATOM 761 N N . GLU A 1 96 ? 6.966 -2.564 14.505 1.00 82.56 96 GLU A N 1
ATOM 762 C CA . GLU A 1 96 ? 7.591 -3.651 15.252 1.00 82.56 96 GLU A CA 1
ATOM 763 C C . GLU A 1 96 ? 7.851 -4.801 14.274 1.00 82.56 96 GLU A C 1
ATOM 765 O O . GLU A 1 96 ? 7.116 -4.976 13.300 1.00 82.56 96 GLU A O 1
ATOM 770 N N . PHE A 1 97 ? 8.903 -5.591 14.493 1.00 84.88 97 PHE A N 1
ATOM 771 C CA . PHE A 1 97 ? 9.176 -6.708 13.597 1.00 84.88 97 PHE A CA 1
ATOM 772 C C . PHE A 1 97 ? 8.217 -7.869 13.875 1.0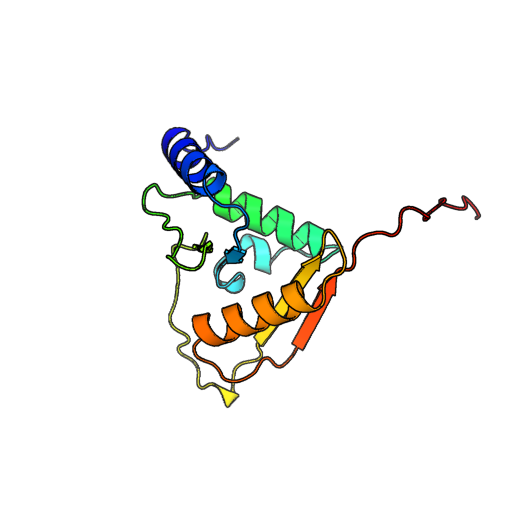0 84.88 97 PHE A C 1
ATOM 774 O O . PHE A 1 97 ? 8.263 -8.491 14.937 1.00 84.88 97 PHE A O 1
ATOM 781 N N . SER A 1 98 ? 7.393 -8.201 12.883 1.00 87.50 98 SER A N 1
ATOM 782 C CA . SER A 1 98 ? 6.490 -9.348 12.915 1.00 87.50 98 SER A CA 1
ATOM 783 C C . SER A 1 98 ? 6.447 -10.019 11.548 1.00 87.50 98 SER A C 1
ATOM 785 O O . SER A 1 98 ? 5.898 -9.478 10.588 1.00 87.50 98 SER A O 1
ATOM 787 N N . ILE A 1 99 ? 6.998 -11.232 11.454 1.00 89.62 99 ILE A N 1
ATOM 788 C CA . ILE A 1 99 ? 6.979 -12.007 10.203 1.00 89.62 99 ILE A CA 1
ATOM 789 C C . ILE A 1 99 ? 5.547 -12.279 9.724 1.00 89.62 99 ILE A C 1
ATOM 791 O O . ILE A 1 99 ? 5.262 -12.182 8.537 1.00 89.62 99 ILE A O 1
ATOM 795 N N . ASN A 1 100 ? 4.620 -12.500 10.660 1.00 89.31 100 ASN A N 1
ATOM 796 C CA . ASN A 1 100 ? 3.211 -12.733 10.350 1.00 89.31 100 ASN A CA 1
ATOM 797 C C . ASN A 1 100 ? 2.555 -11.504 9.699 1.00 89.31 100 ASN A C 1
ATOM 799 O O . ASN A 1 100 ? 1.665 -11.644 8.862 1.00 89.31 100 ASN A O 1
ATOM 803 N N . GLU A 1 101 ? 2.969 -10.294 10.086 1.00 83.00 101 GLU A N 1
ATOM 804 C CA . GLU A 1 101 ? 2.463 -9.061 9.477 1.00 83.00 101 GLU A CA 1
ATOM 805 C C . GLU A 1 101 ? 3.050 -8.840 8.083 1.00 83.00 101 GLU A C 1
ATOM 807 O O . GLU A 1 101 ? 2.323 -8.415 7.185 1.00 83.00 101 GLU A O 1
ATOM 812 N N . VAL A 1 102 ? 4.321 -9.200 7.875 1.00 88.19 102 VAL A N 1
ATOM 813 C CA . VAL A 1 102 ? 4.953 -9.187 6.548 1.00 88.19 102 VAL A CA 1
ATOM 814 C C . VAL A 1 102 ? 4.253 -10.173 5.609 1.00 88.19 102 VAL A C 1
ATOM 816 O O . VAL A 1 102 ? 3.834 -9.774 4.524 1.00 88.19 102 VAL A O 1
ATOM 819 N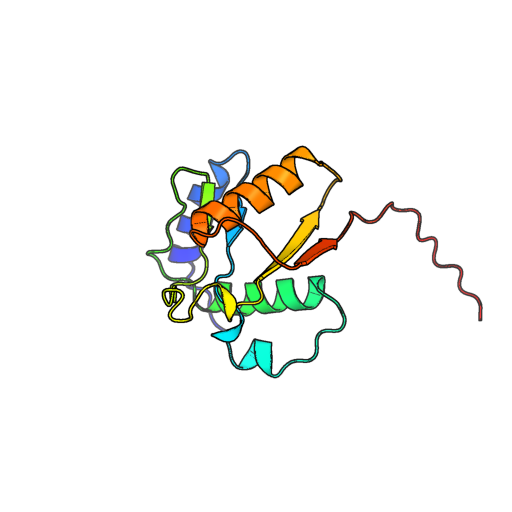 N . ASP A 1 103 ? 4.043 -11.420 6.039 1.00 91.12 103 ASP A N 1
ATOM 820 C CA . ASP A 1 103 ? 3.336 -12.440 5.252 1.00 91.12 103 ASP A CA 1
ATOM 821 C C . ASP A 1 103 ? 1.906 -11.998 4.918 1.00 91.12 103 ASP A C 1
ATOM 823 O O . ASP A 1 103 ? 1.447 -12.137 3.784 1.00 91.12 103 ASP A O 1
ATOM 827 N N . SER A 1 104 ? 1.210 -11.394 5.885 1.00 86.06 104 SER A N 1
ATOM 828 C CA . SER A 1 104 ? -0.127 -10.826 5.688 1.00 86.06 104 SER A CA 1
ATOM 829 C C . SER A 1 104 ? -0.134 -9.675 4.676 1.00 86.06 104 SER A C 1
ATOM 831 O O . SER A 1 104 ? -1.055 -9.580 3.862 1.00 86.06 104 SER A O 1
ATOM 833 N N . ALA A 1 105 ? 0.881 -8.805 4.688 1.00 84.69 105 ALA A N 1
ATOM 834 C CA . ALA A 1 105 ? 1.016 -7.717 3.720 1.00 84.69 105 ALA A CA 1
ATOM 835 C C . ALA A 1 105 ? 1.289 -8.244 2.301 1.00 84.69 105 ALA A C 1
ATOM 837 O O . ALA A 1 105 ? 0.698 -7.745 1.343 1.00 84.69 105 ALA A O 1
ATOM 838 N N . ILE A 1 106 ? 2.126 -9.279 2.172 1.00 89.81 106 ILE A N 1
ATOM 839 C CA . ILE A 1 106 ? 2.399 -9.943 0.891 1.00 89.81 106 ILE A CA 1
ATOM 840 C C . ILE A 1 106 ? 1.129 -10.619 0.366 1.00 89.81 106 ILE A C 1
ATOM 842 O O . ILE A 1 106 ? 0.718 -10.360 -0.760 1.00 89.81 106 ILE A O 1
ATOM 846 N N . ALA A 1 107 ? 0.459 -11.435 1.182 1.00 89.69 107 ALA A N 1
ATOM 847 C CA . ALA A 1 107 ? -0.769 -12.113 0.772 1.00 89.69 107 ALA A CA 1
ATOM 848 C C . ALA A 1 107 ? -1.856 -11.118 0.332 1.00 89.69 107 ALA A C 1
ATOM 850 O O . ALA A 1 107 ? -2.537 -11.347 -0.666 1.00 89.69 107 ALA A O 1
ATOM 851 N N . ALA A 1 108 ? -1.981 -9.990 1.039 1.00 82.44 108 ALA A N 1
ATOM 852 C CA . ALA A 1 108 ? -2.927 -8.941 0.683 1.00 82.44 108 ALA A CA 1
ATOM 853 C C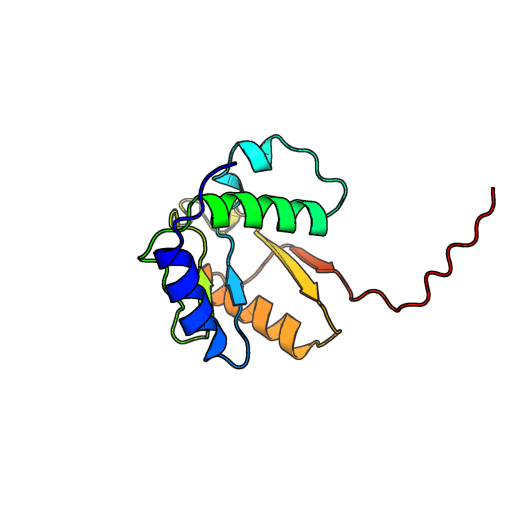 . ALA A 1 108 ? -2.605 -8.290 -0.670 1.00 82.44 108 ALA A C 1
ATOM 855 O O . ALA A 1 108 ? -3.522 -8.094 -1.460 1.00 82.44 108 ALA A O 1
ATOM 856 N N . ILE A 1 109 ? -1.335 -7.974 -0.965 1.00 83.69 109 ILE A N 1
ATOM 857 C CA . ILE A 1 109 ? -0.993 -7.342 -2.250 1.00 83.69 109 ILE A CA 1
ATOM 858 C C . ILE A 1 109 ? -1.134 -8.311 -3.429 1.00 83.69 109 ILE A C 1
ATOM 860 O O . ILE A 1 109 ? -1.544 -7.895 -4.508 1.00 83.69 109 ILE A O 1
ATOM 864 N N . LEU A 1 110 ? -0.830 -9.598 -3.227 1.00 88.56 110 LEU A N 1
ATOM 865 C CA . LEU A 1 110 ? -1.005 -10.630 -4.251 1.00 88.56 110 LEU A CA 1
ATOM 866 C C . LEU A 1 110 ? -2.485 -10.787 -4.620 1.00 88.56 110 LEU A C 1
ATOM 868 O O . LEU A 1 110 ? -2.831 -10.790 -5.802 1.00 88.56 110 LEU A O 1
ATOM 872 N N . ASP A 1 111 ? -3.365 -10.845 -3.613 1.00 85.00 111 ASP A N 1
ATOM 873 C CA . ASP A 1 111 ? -4.810 -10.900 -3.842 1.00 85.00 111 ASP A CA 1
ATOM 874 C C . ASP A 1 111 ? -5.344 -9.606 -4.468 1.00 85.00 111 ASP A C 1
ATOM 876 O O . ASP A 1 111 ? -6.145 -9.676 -5.397 1.00 85.00 111 ASP A O 1
ATOM 880 N N . GLU A 1 112 ? -4.896 -8.432 -4.019 1.00 78.81 112 GLU A N 1
ATOM 881 C CA . GLU A 1 112 ? -5.343 -7.142 -4.564 1.00 78.81 112 GLU A CA 1
ATOM 882 C C . GLU A 1 112 ? -4.972 -7.001 -6.048 1.00 78.81 112 GLU A C 1
ATOM 884 O O . GLU A 1 112 ? -5.819 -6.695 -6.885 1.00 78.81 112 GLU A O 1
ATOM 889 N N . LEU A 1 113 ? -3.712 -7.285 -6.394 1.00 80.25 113 LEU A N 1
ATOM 890 C CA . LEU A 1 113 ? -3.208 -7.160 -7.762 1.00 80.25 113 LEU A CA 1
ATOM 891 C C . LEU A 1 113 ? -3.585 -8.349 -8.657 1.00 80.25 113 LEU A C 1
ATOM 893 O O . LEU A 1 113 ? -3.340 -8.294 -9.861 1.00 80.25 113 LEU A O 1
ATOM 897 N N . LYS A 1 114 ? -4.177 -9.411 -8.088 1.00 84.19 114 LYS A N 1
ATOM 898 C CA . LYS A 1 114 ? -4.488 -10.679 -8.772 1.00 84.19 114 LYS A CA 1
ATOM 899 C C . LYS A 1 114 ? -3.255 -11.276 -9.460 1.00 84.19 114 LYS A C 1
ATOM 901 O O . LYS A 1 114 ? -3.308 -11.677 -10.621 1.00 84.19 114 LYS A O 1
ATOM 906 N N . VAL A 1 115 ? -2.144 -11.327 -8.724 1.00 86.56 115 VAL A N 1
ATOM 907 C CA . VAL A 1 115 ? -0.864 -11.889 -9.176 1.00 86.56 115 VAL A CA 1
ATOM 908 C C . VAL A 1 115 ? -0.358 -12.950 -8.206 1.00 86.56 115 VAL A C 1
ATOM 910 O O . VAL A 1 115 ? -0.642 -12.898 -7.014 1.00 86.56 115 VAL A O 1
ATOM 913 N N . ASP A 1 116 ? 0.462 -13.872 -8.706 1.00 91.44 116 ASP A N 1
ATOM 914 C CA . ASP A 1 116 ? 0.990 -14.983 -7.901 1.00 91.44 116 ASP A CA 1
ATOM 915 C C . ASP A 1 116 ? 2.344 -14.674 -7.237 1.00 91.44 116 ASP A C 1
ATOM 917 O O . ASP A 1 116 ? 2.824 -15.431 -6.394 1.00 91.44 116 ASP A O 1
ATOM 921 N N . SER A 1 117 ? 2.995 -13.572 -7.622 1.00 91.19 117 SER A N 1
ATOM 922 C CA . SER A 1 117 ? 4.324 -13.203 -7.127 1.00 91.19 117 SER A CA 1
ATOM 923 C C . SER A 1 117 ? 4.599 -11.700 -7.208 1.00 91.19 117 SER A C 1
ATOM 925 O O . SER A 1 117 ? 3.959 -10.976 -7.974 1.00 91.19 117 SER A O 1
ATOM 927 N N . ILE A 1 118 ? 5.597 -11.255 -6.437 1.00 91.62 118 ILE A N 1
ATOM 928 C CA . ILE A 1 118 ? 6.230 -9.931 -6.519 1.00 91.62 118 ILE A CA 1
ATOM 929 C C . ILE A 1 118 ? 7.730 -10.102 -6.791 1.00 91.62 118 ILE A C 1
ATOM 931 O O . ILE A 1 118 ? 8.355 -11.025 -6.269 1.00 91.62 118 ILE A O 1
ATOM 935 N N . GLU A 1 119 ? 8.332 -9.215 -7.582 1.00 93.12 119 GLU A N 1
ATOM 936 C CA . GLU A 1 119 ? 9.756 -9.298 -7.939 1.00 93.12 119 GLU A CA 1
ATOM 937 C C . GLU A 1 119 ? 10.669 -8.746 -6.843 1.00 93.12 119 GLU A C 1
ATOM 939 O O . GLU A 1 119 ? 11.843 -9.113 -6.764 1.00 93.12 119 GLU A O 1
ATOM 944 N N . GLN A 1 120 ? 10.167 -7.816 -6.027 1.00 91.88 120 GLN A N 1
ATOM 945 C CA . GLN A 1 120 ? 10.979 -7.156 -5.016 1.00 91.88 120 GLN A CA 1
ATOM 946 C C . GLN A 1 120 ? 10.176 -6.826 -3.760 1.00 91.88 120 GLN A C 1
ATOM 948 O O . GLN A 1 120 ? 9.154 -6.145 -3.818 1.00 91.88 120 GLN A O 1
ATOM 953 N N . LEU A 1 121 ? 10.710 -7.238 -2.614 1.00 91.38 121 LEU A N 1
ATOM 954 C CA . LEU A 1 121 ? 10.238 -6.849 -1.292 1.00 91.38 121 LEU A CA 1
ATOM 955 C C . LEU A 1 121 ? 11.297 -5.969 -0.623 1.00 91.38 121 LEU A C 1
ATOM 957 O O . LEU A 1 121 ? 12.470 -6.334 -0.568 1.00 91.38 121 LEU A O 1
ATOM 961 N N . ILE A 1 122 ? 10.884 -4.811 -0.120 1.00 89.38 122 ILE A N 1
ATOM 962 C CA . ILE A 1 122 ? 11.710 -3.906 0.680 1.00 89.38 122 ILE A CA 1
ATOM 963 C C . ILE A 1 122 ? 11.058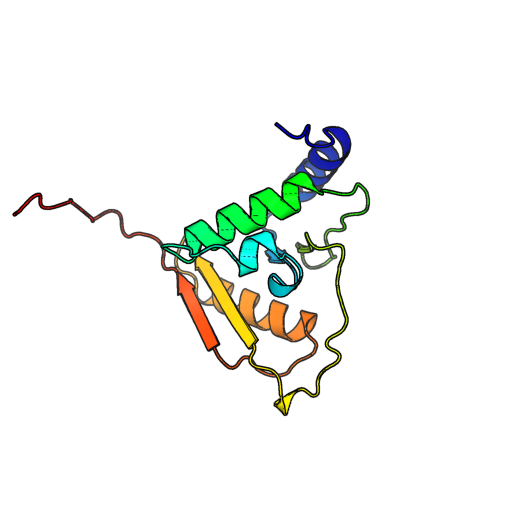 -3.810 2.056 1.00 89.38 122 ILE A C 1
ATOM 965 O O . ILE A 1 122 ? 9.891 -3.439 2.155 1.00 89.38 122 ILE A O 1
ATOM 969 N N . ILE A 1 123 ? 11.804 -4.141 3.106 1.00 87.94 123 ILE A N 1
ATOM 970 C CA . ILE A 1 123 ? 11.333 -4.069 4.491 1.00 87.94 123 ILE A CA 1
ATOM 971 C C . ILE A 1 123 ? 12.075 -2.926 5.179 1.00 87.94 123 ILE A C 1
ATOM 973 O O . ILE A 1 123 ? 13.304 -2.931 5.223 1.00 87.94 123 ILE A O 1
ATOM 977 N N . ASP A 1 124 ? 11.323 -1.955 5.689 1.00 86.00 124 ASP A N 1
ATOM 978 C CA . ASP A 1 124 ? 11.822 -0.916 6.586 1.00 86.00 124 ASP A CA 1
ATOM 979 C C . ASP A 1 124 ? 11.610 -1.405 8.024 1.00 86.00 124 ASP A C 1
ATOM 981 O O . ASP A 1 124 ? 10.471 -1.543 8.483 1.00 86.00 124 ASP A O 1
ATOM 985 N N . PHE A 1 125 ? 12.708 -1.782 8.681 1.00 84.19 125 PHE A N 1
ATOM 986 C CA . PHE A 1 125 ? 12.688 -2.343 10.029 1.00 84.19 125 PHE A CA 1
ATOM 987 C C . PHE A 1 125 ? 12.470 -1.238 11.069 1.00 84.19 125 PHE A C 1
ATOM 989 O O . PHE A 1 125 ? 12.947 -0.114 10.883 1.00 84.19 125 PHE A O 1
ATOM 996 N N . PRO A 1 126 ? 11.808 -1.552 12.195 1.00 80.94 126 PRO A N 1
ATOM 997 C CA . PRO A 1 126 ? 11.686 -0.597 13.284 1.00 80.94 126 PRO A CA 1
ATOM 998 C C . PRO A 1 126 ? 13.072 -0.184 13.775 1.00 80.94 126 PRO A C 1
ATOM 1000 O O . PRO A 1 126 ? 13.983 -1.010 13.864 1.00 80.94 126 PRO A O 1
ATOM 1003 N N . HIS A 1 127 ? 13.234 1.095 14.105 1.00 76.00 127 HIS A N 1
ATOM 1004 C CA . HIS A 1 127 ? 14.473 1.579 14.699 1.00 76.00 127 HIS A CA 1
ATOM 1005 C C . HIS A 1 127 ? 14.628 0.936 16.082 1.00 76.00 127 HIS A C 1
ATOM 1007 O O . HIS A 1 127 ? 13.846 1.208 16.995 1.00 76.00 127 HIS A O 1
ATOM 1013 N N . SER A 1 128 ? 15.623 0.062 16.246 1.00 65.25 128 SER A N 1
ATOM 1014 C CA . SER A 1 128 ? 16.136 -0.271 17.573 1.00 65.25 128 SER A CA 1
ATOM 1015 C C . SER A 1 128 ? 16.671 1.032 18.151 1.00 65.25 128 SER A C 1
ATOM 1017 O O . SER A 1 128 ? 17.537 1.636 17.531 1.00 65.25 128 SER A O 1
ATOM 1019 N N . GLY A 1 129 ? 16.115 1.509 19.263 1.00 57.41 129 GLY A N 1
ATOM 1020 C CA . GLY A 1 129 ? 16.389 2.832 19.840 1.00 57.41 129 GLY A CA 1
ATOM 1021 C C . GLY A 1 129 ? 17.817 3.082 20.348 1.00 57.41 129 GLY A C 1
ATOM 1022 O O . GLY A 1 129 ? 17.973 3.880 21.263 1.00 57.41 129 GLY A O 1
ATOM 1023 N N . ASP A 1 130 ? 18.827 2.442 19.760 1.00 55.66 130 ASP A N 1
ATOM 1024 C CA . ASP A 1 130 ? 20.241 2.493 20.136 1.00 55.66 130 ASP A CA 1
ATOM 1025 C C . ASP A 1 130 ? 21.105 3.199 19.074 1.00 55.66 130 ASP A C 1
ATOM 1027 O O . ASP A 1 130 ? 22.303 2.947 18.974 1.00 55.66 130 ASP A O 1
ATOM 1031 N N . ASP A 1 131 ? 20.532 4.120 18.297 1.00 55.78 131 ASP A N 1
ATOM 1032 C CA . ASP A 1 131 ? 21.339 5.116 17.590 1.00 55.78 131 ASP A CA 1
ATOM 1033 C C . ASP A 1 131 ? 21.675 6.253 18.574 1.00 55.78 131 ASP A C 1
ATOM 1035 O O . ASP A 1 131 ? 21.190 7.384 18.461 1.00 55.78 131 ASP A O 1
ATOM 1039 N N . GLU A 1 132 ? 22.512 5.953 19.578 1.00 49.75 132 GLU A N 1
ATOM 1040 C CA . GLU A 1 132 ? 23.372 6.989 20.146 1.00 49.75 132 GLU A CA 1
ATOM 1041 C C . GLU A 1 132 ? 24.216 7.520 18.987 1.00 49.75 132 GLU A C 1
ATOM 1043 O O . GLU A 1 132 ? 25.116 6.860 18.470 1.00 49.75 132 GLU A O 1
ATOM 1048 N N . VAL A 1 133 ? 23.858 8.714 18.521 1.00 50.16 133 VAL A N 1
ATOM 1049 C CA . VAL A 1 133 ? 24.627 9.455 17.531 1.00 50.16 133 VAL A CA 1
ATOM 1050 C C . VAL A 1 133 ? 25.973 9.793 18.168 1.00 50.16 133 VAL A C 1
ATOM 1052 O O . VAL A 1 133 ? 26.113 10.815 18.844 1.00 50.16 133 VAL A O 1
ATOM 1055 N N . ASP A 1 134 ? 26.966 8.934 17.948 1.00 44.19 134 ASP A N 1
ATOM 1056 C CA . ASP A 1 134 ? 28.369 9.271 18.139 1.00 44.19 134 ASP A CA 1
ATOM 1057 C C . ASP A 1 134 ? 28.694 10.443 17.203 1.00 44.19 134 ASP A C 1
ATOM 1059 O O . ASP A 1 134 ? 28.938 10.298 16.003 1.00 44.19 134 ASP A O 1
ATOM 1063 N N . ASN A 1 135 ? 28.659 11.650 17.768 1.00 46.56 135 ASN A N 1
ATOM 1064 C CA . ASN A 1 135 ? 29.232 12.845 17.166 1.00 46.56 135 ASN A CA 1
ATOM 1065 C C . ASN A 1 135 ? 30.759 12.690 17.108 1.00 46.56 135 ASN A C 1
ATOM 1067 O O . ASN A 1 135 ? 31.462 13.157 18.001 1.00 46.56 135 ASN A O 1
ATOM 1071 N N . VAL A 1 136 ? 31.273 12.064 16.051 1.00 40.75 136 VAL A N 1
ATOM 1072 C CA . VAL A 1 136 ? 32.679 12.144 15.621 1.00 40.75 136 VAL A CA 1
ATOM 1073 C C . VAL A 1 136 ? 32.672 11.900 14.100 1.00 40.75 136 VAL A C 1
ATOM 1075 O O . VAL A 1 136 ? 32.233 10.841 13.667 1.00 40.75 136 VAL A O 1
ATOM 1078 N N . TRP A 1 137 ? 33.028 12.815 13.193 1.00 44.06 137 TRP A N 1
ATOM 1079 C CA . TRP A 1 137 ? 34.127 13.785 13.130 1.00 44.06 137 TRP A CA 1
ATOM 1080 C C . TRP A 1 137 ? 33.754 15.003 12.275 1.00 44.06 137 TRP A C 1
ATOM 1082 O O . TRP A 1 137 ? 33.053 14.808 11.255 1.00 44.06 137 TRP A O 1
#

Secondary structure (DSSP, 8-state):
-----HHHHHHHHHHHHT-S--EEE---GGG-HHHHH---SSHHHHHHHHHHHHHHT--TTPPBPTTSEEE--S------S-GGG---EEEEE-SS--HHHHHHHHHHHHHHHT-S--SEEEEE----S--------

Sequence (137 aa):
MTSVNSKAWESLVNRLKSLKSFRLHTGNINNYVELKMKRFKSSSEELVACLDVQFSNLNENIKVSDNGTLLLSAKDDPLTHDRDDLKITLKVFLNEFSINEVDSAIAAILDELKVDSIEQLIIDFPHSGDDEVDNVW

Radius of gyration: 16.94 Å; chains: 1; bounding box: 51×40×40 Å

pLDDT: mean 77.36, std 12.05, range [36.09, 93.12]